Protein AF-A0A6P0Y5W0-F1 (afdb_monomer)

Solvent-accessible surface area (backbone atoms only — not comparable to full-atom values): 9964 Å² total; per-residue (Å²): 137,79,89,60,89,86,58,77,53,70,69,64,74,48,60,70,55,64,70,80,43,69,89,52,68,76,85,76,65,78,83,90,75,88,87,88,80,91,67,102,62,60,69,64,67,63,48,52,68,74,75,56,51,81,61,38,82,81,76,33,78,78,53,38,50,17,25,21,47,87,69,46,45,77,47,81,54,91,73,30,34,40,40,42,33,46,45,31,31,20,15,58,90,73,76,40,82,76,42,67,60,7,11,52,55,40,37,46,70,76,69,47,63,75,89,77,56,96,65,72,84,86,48,56,44,49,58,41,35,21,52,51,47,38,53,48,40,33,74,76,67,72,41,88,47,87,87,57,48,56,57,77,59,53,34,52,70,50,76,46,86,106

Radius of gyration: 18.19 Å; Cα contacts (8 Å, |Δi|>4): 194; chains: 1; bounding box: 43×32×53 Å

pLDDT: mean 91.26, std 4.66, range [66.31, 97.88]

Secondary structure (DSSP, 8-state):
----TTPPPHHHHTTTHHHHHTTS-GGG---S-------SS-HHHHHHTTT-STTHHHH-TTTTTTEEEEEEEEEEETTEEEEEEEESS--GGGS-S--THHHHHHHHHHT--GGG----TTS-HHHHHHHHHHHHHHHHH----TTS-HHHHHSEEEEE--

Foldseek 3Di:
DDPDPPDDDPCVLCPCVVVVCPPPPPVPDDDPDDDDDDDPDDVVVVVVVVVALPCCVPPPPLQLQFKQRVPWDWDDDPQKIKIKIGGRAHHCVVVDRGDLCRLVSQCVVVVQDPVPDPDDPVDRSLVRSLVSQQVVCCVPVVDHCVVPDSRRSGMDMDMDRD

Structure (mmCIF, N/CA/C/O backbone):
data_AF-A0A6P0Y5W0-F1
#
_entry.id   AF-A0A6P0Y5W0-F1
#
loop_
_atom_site.group_PDB
_atom_site.id
_atom_site.type_symbol
_atom_site.label_atom_id
_atom_site.label_alt_id
_atom_site.label_comp_id
_atom_site.label_asym_id
_atom_site.label_entity_id
_atom_site.label_seq_id
_atom_site.pdbx_PDB_ins_code
_atom_site.Cartn_x
_atom_site.Cartn_y
_atom_site.Cartn_z
_atom_site.occupancy
_atom_site.B_iso_or_equiv
_atom_site.auth_seq_id
_atom_site.auth_comp_id
_atom_site.auth_asym_id
_atom_site.auth_atom_id
_atom_site.pdbx_PDB_model_num
ATOM 1 N N . MET A 1 1 ? -8.003 5.696 21.242 1.00 85.69 1 MET A N 1
ATOM 2 C CA . MET A 1 1 ? -8.428 5.652 22.657 1.00 85.69 1 MET A CA 1
ATOM 3 C C . MET A 1 1 ? -9.829 5.081 22.674 1.00 85.69 1 MET A C 1
ATOM 5 O O . MET A 1 1 ? -10.647 5.566 21.901 1.00 85.69 1 MET A O 1
ATOM 9 N N . ASN A 1 2 ? -10.071 4.049 23.479 1.00 92.69 2 ASN A N 1
ATOM 10 C CA . ASN A 1 2 ? -11.415 3.550 23.753 1.00 92.69 2 ASN A CA 1
ATOM 11 C C . ASN A 1 2 ? -11.912 4.226 25.042 1.00 92.69 2 ASN A C 1
ATOM 13 O O . ASN A 1 2 ? -11.135 4.367 25.984 1.00 92.69 2 ASN A O 1
ATOM 17 N N . PHE A 1 3 ? -13.148 4.724 25.043 1.00 95.94 3 PHE A N 1
ATOM 18 C CA . PHE A 1 3 ? -13.734 5.420 26.196 1.00 95.94 3 PHE A CA 1
ATOM 19 C C . PHE A 1 3 ? -14.521 4.487 27.123 1.00 95.94 3 PHE A C 1
ATOM 21 O O . PHE A 1 3 ? -14.930 4.916 28.200 1.00 95.94 3 PHE A O 1
ATOM 28 N N . ASP A 1 4 ? -14.733 3.239 26.712 1.00 97.19 4 ASP A N 1
ATOM 29 C CA . ASP A 1 4 ? -15.302 2.204 27.563 1.00 97.19 4 ASP A CA 1
ATOM 30 C C . ASP A 1 4 ? -14.257 1.731 28.588 1.00 97.19 4 ASP A C 1
ATOM 32 O O . ASP A 1 4 ? -13.138 1.369 28.226 1.00 97.19 4 ASP A O 1
ATOM 36 N N . GLN A 1 5 ? -14.606 1.777 29.875 1.00 96.06 5 GLN A N 1
ATOM 37 C CA . GLN A 1 5 ? -13.711 1.376 30.967 1.00 96.06 5 GLN A CA 1
ATOM 38 C C . GLN A 1 5 ? -13.644 -0.143 31.139 1.00 96.06 5 GLN A C 1
ATOM 40 O O . GLN A 1 5 ? -12.669 -0.632 31.705 1.00 96.06 5 GLN A O 1
ATOM 45 N N . ASP A 1 6 ? -14.640 -0.866 30.623 1.00 96.75 6 ASP A N 1
ATOM 46 C CA . ASP A 1 6 ? -14.733 -2.324 30.688 1.00 96.75 6 ASP A CA 1
ATOM 47 C C . ASP A 1 6 ? -14.245 -2.987 29.386 1.00 96.75 6 ASP A C 1
ATOM 49 O O . ASP A 1 6 ? -14.447 -4.185 29.175 1.00 96.75 6 ASP A O 1
ATOM 53 N N . CYS A 1 7 ? -13.608 -2.219 28.491 1.00 96.25 7 CYS A N 1
ATOM 54 C CA . CYS A 1 7 ? -13.101 -2.752 27.235 1.00 96.25 7 CYS A CA 1
ATOM 55 C C . CYS A 1 7 ? -11.927 -3.717 27.430 1.00 96.25 7 CYS A C 1
ATOM 57 O O . CYS A 1 7 ? -11.181 -3.671 28.411 1.00 96.25 7 CYS A O 1
ATOM 59 N N . GLU A 1 8 ? -11.747 -4.588 26.442 1.00 95.56 8 GLU A N 1
ATOM 60 C CA . GLU A 1 8 ? -10.545 -5.404 26.340 1.00 95.56 8 GLU A CA 1
ATOM 61 C C . GLU A 1 8 ? -9.288 -4.555 26.081 1.00 95.56 8 GLU A C 1
ATOM 63 O O . GLU A 1 8 ? -9.358 -3.385 25.688 1.00 95.56 8 GLU A O 1
ATOM 68 N N . SER A 1 9 ? -8.110 -5.150 26.291 1.00 95.81 9 SER A N 1
ATOM 69 C CA . SER A 1 9 ? -6.854 -4.471 25.971 1.00 95.81 9 SER A CA 1
ATOM 70 C C . SER A 1 9 ? -6.699 -4.282 24.461 1.00 95.81 9 SER A C 1
ATOM 72 O O . SER A 1 9 ? -7.271 -5.018 23.657 1.00 95.81 9 SER A O 1
ATOM 74 N N . LEU A 1 10 ? -5.872 -3.313 24.061 1.00 93.25 10 LEU A N 1
ATOM 75 C CA . LEU A 1 10 ? -5.579 -3.088 22.647 1.00 93.25 10 LEU A CA 1
ATOM 76 C C . LEU A 1 10 ? -4.932 -4.321 22.001 1.00 93.25 10 LEU A C 1
ATOM 78 O O . LEU A 1 10 ? -5.242 -4.630 20.857 1.00 93.25 10 LEU A O 1
ATOM 82 N N . GLU A 1 11 ? -4.054 -5.026 22.719 1.00 93.31 11 GLU A N 1
ATOM 83 C CA . GLU A 1 11 ? -3.436 -6.255 22.215 1.00 93.31 11 GLU A CA 1
ATOM 84 C C . GLU A 1 11 ? -4.467 -7.362 21.979 1.00 93.31 11 GLU A C 1
ATOM 86 O O . GLU A 1 11 ? -4.354 -8.076 20.990 1.00 93.31 11 GLU A O 1
ATOM 91 N N . SER A 1 12 ? -5.472 -7.485 22.855 1.00 94.19 12 SER A N 1
ATOM 92 C CA . SER A 1 12 ? -6.572 -8.441 22.685 1.00 94.19 12 SER A CA 1
ATOM 93 C C . SER A 1 12 ? -7.415 -8.090 21.460 1.00 94.19 12 SER A C 1
ATOM 95 O O . SER A 1 12 ? -7.597 -8.937 20.589 1.00 94.19 12 SER A O 1
ATOM 97 N N . TYR A 1 13 ? -7.820 -6.819 21.343 1.00 94.00 13 TYR A N 1
ATOM 98 C CA . TYR A 1 13 ? -8.635 -6.346 20.224 1.00 94.00 13 TYR A CA 1
ATOM 99 C C . TYR A 1 13 ? -7.933 -6.533 18.877 1.00 94.00 13 TYR A C 1
ATOM 101 O O . TYR A 1 13 ? -8.573 -6.945 17.925 1.00 94.00 13 TYR A O 1
ATOM 109 N N . LEU A 1 14 ? -6.627 -6.247 18.789 1.00 92.19 14 LEU A N 1
ATOM 110 C CA . LEU A 1 14 ? -5.866 -6.356 17.539 1.00 92.19 14 LEU A CA 1
ATOM 111 C C . LEU A 1 14 ? -5.552 -7.801 17.122 1.00 92.19 14 LEU A C 1
ATOM 113 O O . LEU A 1 14 ? -5.042 -8.004 16.018 1.00 92.19 14 LEU A O 1
ATOM 117 N N . GLU A 1 15 ? -5.814 -8.789 17.976 1.00 93.19 15 GLU A N 1
ATOM 118 C CA . GLU A 1 15 ? -5.560 -10.204 17.709 1.00 93.19 15 GLU A CA 1
ATOM 119 C C . GLU A 1 15 ? -4.124 -10.449 17.176 1.00 93.19 15 GLU A C 1
ATOM 121 O O . GLU A 1 15 ? -3.135 -10.077 17.811 1.00 93.19 15 GLU A O 1
ATOM 126 N N . ASN A 1 16 ? -3.977 -11.065 15.997 1.00 91.19 16 ASN A N 1
ATOM 127 C CA . ASN A 1 16 ? -2.684 -11.360 15.374 1.00 91.19 16 ASN A CA 1
ATOM 128 C C . ASN A 1 16 ? -2.141 -10.219 14.494 1.00 91.19 16 ASN A C 1
ATOM 130 O O . ASN A 1 16 ? -1.065 -10.349 13.905 1.00 91.19 16 ASN A O 1
ATOM 134 N N . LEU A 1 17 ? -2.850 -9.091 14.379 1.00 87.50 17 LEU A N 1
ATOM 135 C CA . LEU A 1 17 ? -2.429 -7.993 13.509 1.00 87.50 17 LEU A CA 1
ATOM 136 C C . LEU A 1 17 ? -1.039 -7.438 13.830 1.00 87.50 17 LEU A C 1
ATOM 138 O O . LEU A 1 17 ? -0.311 -7.161 12.875 1.00 87.50 17 LEU A O 1
ATOM 142 N N . PRO A 1 18 ? -0.613 -7.277 15.100 1.00 89.56 18 PRO A N 1
ATOM 143 C CA . PRO A 1 18 ? 0.718 -6.756 15.389 1.00 89.56 18 PRO A CA 1
ATOM 144 C C . PRO A 1 18 ? 1.830 -7.605 14.762 1.00 89.56 18 PRO A C 1
ATOM 146 O O . PRO A 1 18 ? 2.833 -7.050 14.319 1.00 89.56 18 PRO A O 1
ATOM 149 N N . GLU A 1 19 ? 1.638 -8.925 14.654 1.00 90.69 19 GLU A N 1
ATOM 150 C CA . GLU A 1 19 ? 2.600 -9.852 14.045 1.00 90.69 19 GLU A CA 1
ATOM 151 C C . GLU A 1 19 ? 2.827 -9.547 12.562 1.00 90.69 19 GLU A C 1
ATOM 153 O O . GLU A 1 19 ? 3.962 -9.569 12.092 1.00 90.69 19 GLU A O 1
ATOM 158 N N . HIS A 1 20 ? 1.773 -9.163 11.836 1.00 86.94 20 HIS A N 1
ATOM 159 C CA . HIS A 1 20 ? 1.868 -8.806 10.418 1.00 86.94 20 HIS A CA 1
ATOM 160 C C . HIS A 1 20 ? 2.699 -7.541 10.175 1.00 86.94 20 HIS A C 1
ATOM 162 O O . HIS A 1 20 ? 3.152 -7.319 9.052 1.00 86.94 20 HIS A O 1
ATOM 168 N N . PHE A 1 21 ? 2.884 -6.706 11.204 1.00 84.94 21 PHE A N 1
ATOM 169 C CA . PHE A 1 21 ? 3.568 -5.423 11.082 1.00 84.94 21 PHE A CA 1
ATOM 170 C C . PHE A 1 21 ? 4.938 -5.368 11.753 1.00 84.94 21 PHE A C 1
ATOM 172 O O . PHE A 1 21 ? 5.592 -4.334 11.667 1.00 84.94 21 PHE A O 1
ATOM 179 N N . GLN A 1 22 ? 5.414 -6.462 12.359 1.00 88.00 22 GLN A N 1
ATOM 180 C CA . GLN A 1 22 ? 6.700 -6.487 13.074 1.00 88.00 22 GLN A CA 1
ATOM 181 C C . GLN A 1 22 ? 7.894 -6.077 12.203 1.00 88.00 22 GLN A C 1
ATOM 183 O O . GLN A 1 22 ? 8.870 -5.530 12.705 1.00 88.00 22 GLN A O 1
ATOM 188 N N . GLN A 1 23 ? 7.806 -6.325 10.898 1.00 83.50 23 GLN A N 1
ATOM 189 C CA . GLN A 1 23 ? 8.832 -5.964 9.921 1.00 83.50 23 GLN A CA 1
ATOM 190 C C . GLN A 1 23 ? 8.851 -4.472 9.553 1.00 83.50 23 GLN A C 1
ATOM 192 O O . GLN A 1 23 ? 9.838 -3.991 9.003 1.00 83.50 23 GLN A O 1
ATOM 197 N N . PHE A 1 24 ? 7.785 -3.723 9.853 1.00 85.06 24 PHE A N 1
ATOM 198 C CA . PHE A 1 24 ? 7.725 -2.287 9.604 1.00 85.06 24 PHE A CA 1
ATOM 199 C C . PHE A 1 24 ? 8.085 -1.535 10.886 1.00 85.06 24 PHE A C 1
ATOM 201 O O . PHE A 1 24 ? 7.419 -1.680 11.910 1.00 85.06 24 PHE A O 1
ATOM 208 N N . ALA A 1 25 ? 9.100 -0.672 10.822 1.00 85.56 25 ALA A N 1
ATOM 209 C CA . ALA A 1 25 ? 9.526 0.172 11.938 1.00 85.56 25 ALA A CA 1
ATOM 210 C C . ALA A 1 25 ? 8.534 1.329 12.193 1.00 85.56 25 ALA A C 1
ATOM 212 O O . ALA A 1 25 ? 8.856 2.508 12.053 1.00 85.56 25 ALA A O 1
ATOM 213 N N . LEU A 1 26 ? 7.285 1.006 12.550 1.00 86.50 26 LEU A N 1
ATOM 214 C CA . LEU A 1 26 ? 6.201 1.977 12.743 1.00 86.50 26 LEU A CA 1
ATOM 215 C C . LEU A 1 26 ? 6.501 2.997 13.854 1.00 86.50 26 LEU A C 1
ATOM 217 O O . LEU A 1 26 ? 5.908 4.075 13.863 1.00 86.50 26 LEU A O 1
ATOM 221 N N . GLN A 1 27 ? 7.409 2.671 14.773 1.00 89.44 27 GLN A N 1
ATOM 222 C CA . GLN A 1 27 ? 7.909 3.556 15.825 1.00 89.44 27 GLN A CA 1
ATOM 223 C C . GLN A 1 27 ? 8.912 4.610 15.326 1.00 89.44 27 GLN A C 1
ATOM 225 O O . GLN A 1 27 ? 9.096 5.626 15.988 1.00 89.44 27 GLN A O 1
ATOM 230 N N . GLU A 1 28 ? 9.521 4.405 14.157 1.00 89.06 28 GLU A N 1
ATOM 231 C CA . GLU A 1 28 ? 10.543 5.282 13.558 1.00 89.06 28 GLU A CA 1
ATOM 232 C C . GLU A 1 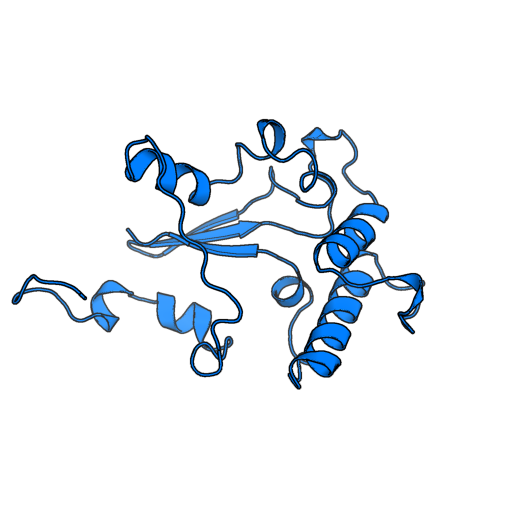28 ? 9.968 6.184 12.452 1.00 89.06 28 GLU A C 1
ATOM 234 O O . GLU A 1 28 ? 10.691 6.754 11.638 1.00 89.06 28 GLU A O 1
ATOM 239 N N . ARG A 1 29 ? 8.641 6.354 12.420 1.00 90.00 29 ARG A N 1
ATOM 240 C CA . ARG A 1 29 ? 7.962 7.228 11.455 1.00 90.00 29 ARG A CA 1
ATOM 241 C C . ARG A 1 29 ? 7.838 8.663 11.960 1.00 90.00 29 ARG A C 1
ATOM 243 O O . ARG A 1 29 ? 7.639 8.913 13.148 1.00 90.00 29 ARG A O 1
ATOM 250 N N . PHE A 1 30 ? 7.804 9.606 11.026 1.00 90.56 30 PHE A N 1
ATOM 251 C CA . PHE A 1 30 ? 7.444 10.998 11.285 1.00 90.56 30 PHE A CA 1
ATOM 252 C C . PHE A 1 30 ? 6.292 11.438 10.373 1.00 90.56 30 PHE A C 1
ATOM 254 O O . PHE A 1 30 ? 6.041 10.850 9.323 1.00 90.56 30 PHE A O 1
ATOM 261 N N . THR A 1 31 ? 5.562 12.481 10.775 1.00 94.12 31 THR A N 1
ATOM 262 C CA . THR A 1 31 ? 4.501 13.067 9.941 1.00 94.12 31 THR A CA 1
ATOM 263 C C . THR A 1 31 ? 5.102 14.144 9.046 1.00 94.12 31 THR A C 1
ATOM 265 O O . THR A 1 31 ? 5.405 15.234 9.522 1.00 94.12 31 THR A O 1
ATOM 268 N N . ALA A 1 32 ? 5.270 13.849 7.756 1.00 92.12 32 ALA A N 1
ATOM 269 C CA . ALA A 1 32 ? 5.776 14.823 6.786 1.00 92.12 32 ALA A CA 1
ATOM 270 C C . ALA A 1 32 ? 4.744 15.918 6.453 1.00 92.12 32 ALA A C 1
ATOM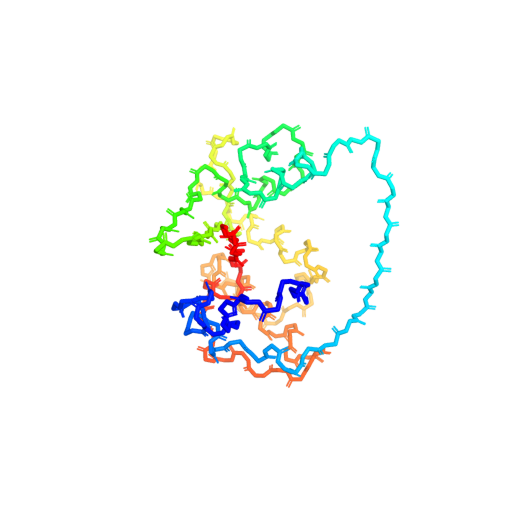 272 O O . ALA A 1 32 ? 5.104 17.075 6.246 1.00 92.12 32 ALA A O 1
ATOM 273 N N . ALA A 1 33 ? 3.456 15.563 6.419 1.00 95.56 33 ALA A N 1
ATOM 274 C CA . ALA A 1 33 ? 2.352 16.486 6.178 1.00 95.56 33 ALA A CA 1
ATOM 275 C C . ALA A 1 33 ? 1.069 15.995 6.861 1.00 95.56 33 ALA A C 1
ATOM 277 O O . ALA A 1 33 ? 0.832 14.794 6.968 1.00 95.56 33 ALA A O 1
ATOM 278 N N . HIS A 1 34 ? 0.218 16.933 7.279 1.00 97.19 34 HIS A N 1
ATOM 279 C CA . HIS A 1 34 ? -1.118 16.646 7.792 1.00 97.19 34 HIS A CA 1
ATOM 280 C C . HIS A 1 34 ? -2.130 17.546 7.081 1.00 97.19 34 HIS A C 1
ATOM 282 O O . HIS A 1 34 ? -2.040 18.772 7.151 1.00 97.19 34 HIS A O 1
ATOM 288 N N . VAL A 1 35 ? -3.078 16.932 6.373 1.00 96.50 35 VAL A N 1
ATOM 289 C CA . VAL A 1 35 ? -4.100 17.628 5.583 1.00 96.50 35 VAL A CA 1
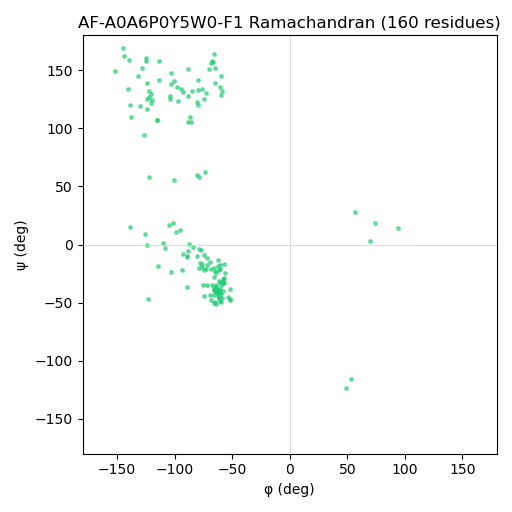ATOM 290 C C . VAL A 1 35 ? -5.471 17.204 6.085 1.00 96.50 35 VAL A C 1
ATOM 292 O O . VAL A 1 35 ? -5.741 16.016 6.233 1.00 96.50 35 VAL A O 1
ATOM 295 N N . ALA A 1 36 ? -6.350 18.177 6.318 1.00 96.56 36 ALA A N 1
ATOM 296 C CA . ALA A 1 36 ? -7.720 17.939 6.750 1.00 96.56 36 ALA A CA 1
ATOM 297 C C . ALA A 1 36 ? -8.706 18.596 5.781 1.00 96.56 36 ALA A C 1
ATOM 299 O O . ALA A 1 36 ? -8.504 19.726 5.335 1.00 96.56 36 ALA A O 1
ATOM 300 N N . LYS A 1 37 ? -9.796 17.889 5.475 1.00 95.00 37 LYS A N 1
ATOM 301 C CA . LYS A 1 37 ? -10.885 18.384 4.630 1.00 95.00 37 LYS A CA 1
ATOM 302 C C . LYS A 1 37 ? -12.227 17.937 5.194 1.00 95.00 37 LYS A C 1
ATOM 304 O O . LYS A 1 37 ? -12.408 16.768 5.516 1.00 95.00 37 LYS A O 1
ATOM 309 N N . VAL A 1 38 ? -13.181 18.864 5.269 1.00 96.81 38 VAL A N 1
ATOM 310 C CA . VAL A 1 38 ? -14.568 18.548 5.632 1.00 96.81 38 VAL A CA 1
ATOM 311 C C . VAL A 1 38 ? -15.287 17.998 4.404 1.00 96.81 38 VAL A C 1
ATOM 313 O O . VAL A 1 38 ? -15.358 18.664 3.370 1.00 96.81 38 VAL A O 1
ATOM 316 N N . MET A 1 39 ? -15.823 16.785 4.523 1.00 96.25 39 MET A N 1
ATOM 317 C CA . MET A 1 39 ? -16.583 16.121 3.466 1.00 96.25 39 MET A CA 1
ATOM 318 C C . MET A 1 39 ? -18.081 16.177 3.794 1.00 96.25 39 MET A C 1
ATOM 320 O O . MET A 1 39 ? -18.462 15.765 4.890 1.00 96.25 39 MET A O 1
ATOM 324 N N . PRO A 1 40 ? -18.950 16.653 2.882 1.00 97.12 40 PRO A N 1
ATOM 325 C CA . PRO A 1 40 ? -20.396 16.706 3.103 1.00 97.12 40 PRO A CA 1
ATOM 326 C C . PRO A 1 40 ? -21.042 15.324 2.890 1.00 97.12 40 PRO A C 1
ATOM 328 O O . PRO A 1 40 ? -21.906 15.152 2.035 1.00 97.12 40 PRO A O 1
ATOM 331 N N . ALA A 1 41 ? -20.588 14.319 3.639 1.00 96.9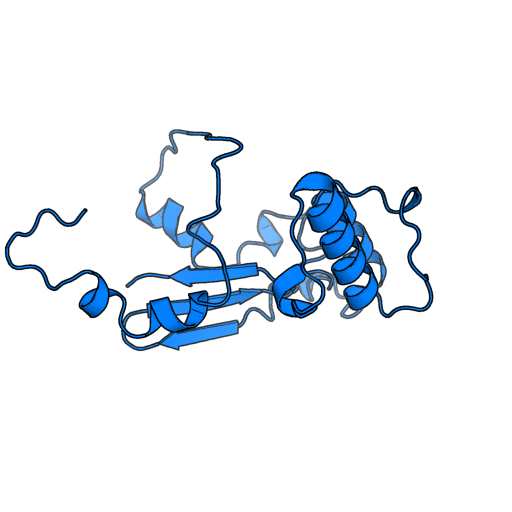4 41 ALA A N 1
ATOM 332 C CA . ALA A 1 41 ? -21.036 12.933 3.545 1.00 96.94 41 ALA A CA 1
ATOM 333 C C . ALA A 1 41 ? -21.066 12.271 4.930 1.00 96.94 41 ALA A C 1
ATOM 335 O O . ALA A 1 41 ? -20.436 12.743 5.878 1.00 96.94 41 ALA A O 1
ATOM 336 N N . ASN A 1 42 ? -21.787 11.152 5.056 1.00 97.88 42 ASN A N 1
ATOM 337 C CA . ASN A 1 42 ? -21.675 10.318 6.249 1.00 97.88 42 ASN A CA 1
ATOM 338 C C . ASN A 1 42 ? -20.262 9.722 6.328 1.00 97.88 42 ASN A C 1
ATOM 340 O O . ASN A 1 42 ? -19.737 9.256 5.318 1.00 97.88 42 ASN A O 1
ATOM 344 N N . TRP A 1 43 ? -19.676 9.678 7.525 1.00 96.50 43 TRP A N 1
ATOM 345 C CA . TRP A 1 43 ? -18.326 9.142 7.720 1.00 96.50 43 TRP A CA 1
ATOM 346 C C . TRP A 1 43 ? -18.184 7.686 7.252 1.00 96.50 43 TRP A C 1
ATOM 348 O O . TRP A 1 43 ? -17.113 7.318 6.788 1.00 96.50 43 TRP A O 1
ATOM 358 N N . LYS A 1 44 ? -19.260 6.883 7.302 1.00 95.94 44 LYS A N 1
ATOM 359 C CA . LYS A 1 44 ? -19.245 5.496 6.810 1.00 95.94 44 LYS A CA 1
ATOM 360 C C . LYS A 1 44 ? -19.040 5.420 5.302 1.00 95.94 44 LYS A C 1
ATOM 362 O O . LYS A 1 44 ? -18.198 4.663 4.856 1.00 95.94 44 LYS A O 1
ATOM 367 N N . VAL A 1 45 ? -19.720 6.277 4.539 1.00 95.00 45 VAL A N 1
ATOM 368 C CA . VAL A 1 45 ? -19.534 6.367 3.078 1.00 95.00 45 VAL A CA 1
ATOM 369 C C . VAL A 1 45 ? -18.113 6.820 2.748 1.00 95.00 45 VAL A C 1
ATOM 371 O O . VAL A 1 45 ? -17.499 6.323 1.812 1.00 95.00 45 VAL A O 1
ATOM 374 N N . ALA A 1 46 ? -17.575 7.760 3.532 1.00 94.31 46 ALA A N 1
ATOM 375 C CA . ALA A 1 46 ? -16.194 8.194 3.360 1.00 94.31 46 ALA A CA 1
ATOM 376 C C . ALA A 1 46 ? -15.195 7.068 3.671 1.00 94.31 46 ALA A C 1
ATOM 378 O O . ALA A 1 46 ? -14.207 6.949 2.960 1.00 94.31 46 ALA A O 1
ATOM 379 N N . LEU A 1 47 ? -15.453 6.254 4.700 1.00 92.50 47 LEU A N 1
ATOM 380 C CA . LEU A 1 47 ? -14.618 5.110 5.061 1.00 92.50 47 LEU A CA 1
ATOM 381 C C . LEU A 1 47 ? -14.699 3.987 4.019 1.00 92.50 47 LEU A C 1
ATOM 383 O O . LEU A 1 47 ? -13.657 3.462 3.649 1.00 92.50 47 LEU A O 1
ATOM 387 N N . GLU A 1 48 ? -15.895 3.651 3.524 1.00 91.31 48 GLU A N 1
ATOM 388 C CA . GLU A 1 48 ? -16.126 2.589 2.528 1.00 91.31 48 GLU A CA 1
ATOM 389 C C . GLU A 1 48 ? -15.227 2.739 1.293 1.00 91.31 48 GLU A C 1
ATOM 391 O O . GLU A 1 48 ? -14.666 1.748 0.839 1.00 91.31 48 GLU A O 1
ATOM 396 N N . ALA A 1 49 ? -14.984 3.972 0.832 1.00 91.38 49 ALA A N 1
ATOM 397 C CA . ALA A 1 49 ? -14.078 4.267 -0.284 1.00 91.38 49 ALA A CA 1
ATOM 398 C C . ALA A 1 49 ? -12.602 3.874 -0.043 1.00 91.38 49 ALA A C 1
ATOM 400 O O . ALA A 1 49 ? -11.809 3.882 -0.978 1.00 91.38 49 ALA A O 1
ATOM 401 N N . PHE A 1 50 ? -12.206 3.559 1.193 1.00 90.00 50 PHE A N 1
ATOM 402 C CA . PHE A 1 50 ? -10.868 3.062 1.539 1.00 90.00 50 PHE A CA 1
ATOM 403 C C . PHE A 1 50 ? -10.866 1.576 1.914 1.00 90.00 50 PHE A C 1
ATOM 405 O O . PHE A 1 50 ? -9.808 1.011 2.176 1.00 90.00 50 PHE A O 1
ATOM 412 N N . LEU A 1 51 ? -12.036 0.934 1.954 1.00 90.50 51 LEU A N 1
ATOM 413 C CA . LEU A 1 51 ? -12.157 -0.495 2.243 1.00 90.50 51 LEU A CA 1
ATOM 414 C C . LEU A 1 51 ? -12.068 -1.349 0.974 1.00 90.50 51 LEU A C 1
ATOM 416 O O . LEU A 1 51 ? -11.927 -2.565 1.062 1.00 90.50 51 LEU A O 1
ATOM 420 N N . GLU A 1 52 ? -12.120 -0.728 -0.203 1.00 90.00 52 GLU A N 1
ATOM 421 C CA . GLU A 1 52 ? -12.123 -1.406 -1.494 1.00 90.00 52 GLU A CA 1
ATOM 422 C C . GLU A 1 52 ? -11.367 -0.627 -2.575 1.00 90.00 52 GLU A C 1
ATOM 424 O O . GLU A 1 52 ? -10.995 0.534 -2.409 1.00 90.00 52 GLU A O 1
ATOM 429 N N . VAL A 1 53 ? -11.154 -1.305 -3.702 1.00 91.56 53 VAL A N 1
ATOM 430 C CA . VAL A 1 53 ? -10.517 -0.763 -4.909 1.00 91.56 53 VAL A CA 1
ATOM 431 C C . VAL A 1 53 ? -11.362 -0.927 -6.175 1.00 91.56 53 VAL A C 1
ATOM 433 O O . VAL A 1 53 ? -10.907 -0.645 -7.276 1.00 91.56 53 VAL A O 1
ATOM 436 N N . TYR A 1 54 ? -12.610 -1.356 -6.048 1.00 91.38 54 TYR A N 1
ATOM 437 C CA . TYR A 1 54 ? -13.567 -1.469 -7.143 1.00 91.38 54 TYR A CA 1
ATOM 438 C C . TYR A 1 54 ? -13.832 -0.126 -7.845 1.00 91.38 54 TYR A C 1
ATOM 440 O O . TYR A 1 54 ? -14.005 -0.076 -9.064 1.00 91.38 54 TYR A O 1
ATOM 448 N N . HIS A 1 55 ? -13.832 0.984 -7.103 1.00 93.75 55 HIS A N 1
ATOM 449 C CA . HIS A 1 55 ? -14.100 2.312 -7.665 1.00 93.75 55 HIS A CA 1
ATOM 450 C C . HIS A 1 55 ? -12.960 2.874 -8.541 1.00 93.75 55 HIS A C 1
ATOM 452 O O . HIS A 1 55 ? -13.180 3.851 -9.266 1.00 93.75 55 HIS A O 1
ATOM 458 N N . LEU A 1 56 ? -11.766 2.263 -8.527 1.00 93.31 56 LEU A N 1
ATOM 459 C CA . LEU A 1 56 ? -10.573 2.764 -9.223 1.00 93.31 56 LEU A CA 1
ATOM 460 C C . LEU A 1 56 ? -10.802 3.069 -10.698 1.00 93.31 56 LEU A C 1
ATOM 462 O O . LEU A 1 56 ? -10.462 4.162 -11.157 1.00 93.31 56 LEU A O 1
ATOM 466 N N . ASN A 1 57 ? -11.432 2.143 -11.418 1.00 92.56 57 ASN A N 1
ATOM 467 C CA . ASN A 1 57 ? -11.732 2.305 -12.837 1.00 92.56 57 ASN A CA 1
ATOM 468 C C . ASN A 1 57 ? -12.590 3.548 -13.135 1.00 92.56 57 ASN A C 1
ATOM 470 O O . ASN A 1 57 ? -12.460 4.154 -14.196 1.00 92.56 57 ASN A O 1
ATOM 474 N N . ALA A 1 58 ? -13.459 3.950 -12.206 1.00 93.31 58 ALA A N 1
ATOM 475 C CA . ALA A 1 58 ? -14.354 5.084 -12.402 1.00 93.31 58 ALA A CA 1
ATOM 476 C C . ALA A 1 58 ? -13.742 6.422 -11.959 1.00 93.31 58 ALA A C 1
ATOM 478 O O . ALA A 1 58 ? -14.001 7.447 -12.590 1.00 93.31 58 ALA A O 1
ATOM 479 N N . THR A 1 59 ? -12.962 6.443 -10.876 1.00 94.44 59 THR A N 1
ATOM 480 C CA . THR A 1 59 ? -12.570 7.702 -10.217 1.00 94.44 59 THR A CA 1
ATOM 481 C C . THR A 1 59 ? -11.082 8.015 -10.288 1.00 94.44 59 THR A C 1
ATOM 483 O O . THR A 1 59 ? -10.710 9.170 -10.090 1.00 94.44 59 THR A O 1
ATOM 486 N N . HIS A 1 60 ? -10.227 7.027 -10.569 1.00 93.12 60 HIS A N 1
ATOM 487 C CA . HIS A 1 60 ? -8.770 7.175 -10.514 1.00 93.12 60 HIS A CA 1
ATOM 488 C C . HIS A 1 60 ? -8.086 6.838 -11.853 1.00 93.12 60 HIS A C 1
ATOM 490 O O . HIS A 1 60 ? -7.174 6.007 -11.896 1.00 93.12 60 HIS A O 1
ATOM 496 N N . PRO A 1 61 ? -8.436 7.517 -12.968 1.00 90.56 61 PRO A N 1
ATOM 497 C CA . PRO A 1 61 ? -7.890 7.212 -14.298 1.00 90.56 61 PRO A CA 1
ATOM 498 C C . PRO A 1 61 ? -6.361 7.369 -14.395 1.00 90.56 61 PRO A C 1
ATOM 500 O O . PRO A 1 61 ? -5.733 6.878 -15.335 1.00 90.56 61 PRO A O 1
ATOM 503 N N . GLN A 1 62 ? -5.751 8.081 -13.444 1.00 90.25 62 GLN A N 1
ATOM 504 C CA . GLN A 1 62 ? -4.304 8.249 -13.362 1.00 90.25 62 GLN A CA 1
ATOM 505 C C . GLN A 1 62 ? -3.606 6.979 -12.864 1.00 90.25 62 GLN A C 1
ATOM 507 O O . GLN A 1 62 ? -2.608 6.585 -13.465 1.00 90.25 62 GLN A O 1
ATOM 512 N N . ILE A 1 63 ? -4.135 6.329 -11.823 1.00 91.75 63 ILE A N 1
ATOM 513 C CA . ILE A 1 63 ? -3.424 5.247 -11.128 1.00 91.75 63 ILE A CA 1
ATOM 514 C C . ILE A 1 63 ? -3.774 3.855 -11.675 1.00 91.75 63 ILE A C 1
ATOM 516 O O . ILE A 1 63 ? -2.935 2.964 -11.631 1.00 91.75 63 ILE A O 1
ATOM 520 N N . ILE A 1 64 ? -4.924 3.676 -12.347 1.00 93.31 64 ILE A N 1
ATOM 521 C CA . ILE A 1 64 ? -5.272 2.398 -13.016 1.00 93.31 64 ILE A CA 1
ATOM 522 C C . ILE A 1 64 ? -4.240 1.940 -14.060 1.00 93.31 64 ILE A C 1
ATOM 524 O O . ILE A 1 64 ? -4.218 0.780 -14.461 1.00 93.31 64 ILE A O 1
ATOM 528 N N . LYS A 1 65 ? -3.361 2.841 -14.513 1.00 93.12 65 LYS A N 1
ATOM 529 C CA . LYS A 1 65 ? -2.258 2.528 -15.431 1.00 93.12 65 LYS A CA 1
ATOM 530 C C . LYS A 1 65 ? -1.175 1.662 -14.787 1.00 93.12 65 LYS A C 1
ATOM 532 O O . LYS A 1 65 ? -0.423 1.016 -15.511 1.00 93.12 65 LYS A O 1
ATOM 537 N N . PHE A 1 66 ? -1.094 1.657 -13.459 1.00 94.12 66 PHE A N 1
ATOM 538 C CA . PHE A 1 66 ? -0.077 0.943 -12.694 1.00 94.12 66 PHE A CA 1
ATOM 539 C C . PHE A 1 66 ? -0.620 0.239 -11.444 1.00 94.12 66 PHE A C 1
ATOM 541 O O . PHE A 1 66 ? 0.170 -0.191 -10.604 1.00 94.12 66 PHE A O 1
ATOM 548 N N . THR A 1 67 ? -1.938 0.069 -11.341 1.00 94.50 67 THR A N 1
ATOM 549 C CA . THR A 1 67 ? -2.598 -0.652 -10.249 1.00 94.50 67 THR A CA 1
ATOM 550 C C . THR A 1 67 ? -3.403 -1.832 -10.793 1.00 94.50 67 THR A C 1
ATOM 552 O O . THR A 1 67 ? -4.324 -1.646 -11.587 1.00 94.50 67 THR A O 1
ATOM 555 N N . GLY A 1 68 ? -3.095 -3.043 -10.325 1.00 92.31 68 GLY A N 1
ATOM 556 C CA . GLY A 1 68 ? -3.837 -4.277 -10.606 1.00 92.31 68 GLY A CA 1
ATOM 557 C C . GLY A 1 68 ? -5.080 -4.415 -9.725 1.00 92.31 68 GLY A C 1
ATOM 558 O O . GLY A 1 68 ? -5.186 -5.361 -8.950 1.00 92.31 68 GLY A O 1
ATOM 559 N N . ASP A 1 69 ? -5.995 -3.455 -9.829 1.00 90.19 69 ASP A N 1
ATOM 560 C CA . ASP A 1 69 ? -7.202 -3.298 -9.004 1.00 90.19 69 ASP A CA 1
ATOM 561 C C . ASP A 1 69 ? -8.109 -4.541 -8.956 1.00 90.19 69 ASP A C 1
ATOM 563 O O . ASP A 1 69 ? -8.501 -4.971 -7.874 1.00 90.19 69 ASP A O 1
ATOM 567 N N . ILE A 1 70 ? -8.386 -5.180 -10.097 1.00 90.06 70 ILE A N 1
ATOM 568 C CA . ILE A 1 70 ? -9.239 -6.388 -10.154 1.00 90.06 70 ILE A CA 1
ATOM 569 C C . ILE A 1 70 ? -8.614 -7.576 -9.403 1.00 90.06 70 ILE A C 1
ATOM 571 O O . ILE A 1 70 ? -9.316 -8.486 -8.967 1.00 90.06 70 ILE A O 1
ATOM 575 N N . ASN A 1 71 ? -7.289 -7.590 -9.260 1.00 87.88 71 ASN A N 1
ATOM 576 C CA . ASN A 1 71 ? -6.544 -8.679 -8.636 1.00 87.88 71 ASN A CA 1
ATOM 577 C C . ASN A 1 71 ? -6.261 -8.436 -7.151 1.00 87.88 71 ASN A C 1
ATOM 579 O O . ASN A 1 71 ? -5.446 -9.156 -6.575 1.00 87.88 71 ASN A O 1
ATOM 583 N N . ALA A 1 72 ? -6.904 -7.437 -6.541 1.00 90.50 72 ALA A N 1
ATOM 584 C CA . ALA A 1 72 ? -6.758 -7.186 -5.121 1.00 90.50 72 ALA A CA 1
ATOM 585 C C . ALA A 1 72 ? -7.171 -8.413 -4.300 1.00 90.50 72 ALA A C 1
ATOM 587 O O . ALA A 1 72 ? -8.224 -9.016 -4.515 1.00 90.50 72 ALA A O 1
ATOM 588 N N . GLN A 1 73 ? -6.315 -8.773 -3.353 1.00 91.81 73 GLN A N 1
ATOM 589 C CA . GLN A 1 73 ? -6.542 -9.869 -2.428 1.00 91.81 73 GLN A CA 1
ATOM 590 C C . GLN A 1 73 ? -7.066 -9.300 -1.116 1.00 91.81 73 GLN A C 1
ATOM 592 O O . GLN A 1 73 ? -6.538 -8.309 -0.615 1.00 91.81 73 GLN A O 1
ATOM 597 N N . THR A 1 74 ? -8.090 -9.931 -0.548 1.00 91.50 74 THR A N 1
ATOM 598 C CA . THR A 1 74 ? -8.565 -9.631 0.804 1.00 91.50 74 THR A CA 1
ATOM 599 C C . THR A 1 74 ? -8.539 -10.903 1.630 1.00 91.50 74 THR A C 1
ATOM 601 O O . THR A 1 74 ? -9.242 -11.864 1.323 1.00 91.50 74 THR A O 1
ATOM 604 N N . ASP A 1 75 ? -7.716 -10.890 2.669 1.00 91.75 75 ASP A N 1
ATOM 605 C CA . ASP A 1 75 ? -7.579 -11.973 3.632 1.00 91.75 75 ASP A CA 1
ATOM 606 C C . ASP A 1 75 ? -8.361 -11.631 4.903 1.00 91.75 75 ASP A C 1
ATOM 608 O O . ASP A 1 75 ? -8.329 -10.485 5.359 1.00 91.75 75 ASP A O 1
ATOM 612 N N . ILE A 1 76 ? -9.025 -12.630 5.485 1.00 90.88 76 ILE A N 1
ATOM 613 C CA . ILE A 1 76 ? -9.793 -12.502 6.730 1.00 90.88 76 ILE A CA 1
ATOM 614 C C . ILE A 1 76 ? -8.985 -13.126 7.872 1.00 90.88 76 ILE A C 1
ATOM 616 O O . ILE A 1 76 ? -8.610 -14.299 7.802 1.00 90.88 76 ILE A O 1
ATOM 620 N N . TYR A 1 77 ? -8.747 -12.351 8.926 1.00 88.81 77 TYR A N 1
ATOM 621 C CA . TYR A 1 77 ? -8.019 -12.724 10.136 1.00 88.81 77 TYR A CA 1
ATOM 622 C C . TYR A 1 77 ? -8.885 -12.421 11.358 1.00 88.81 77 TYR A C 1
ATOM 624 O O . TYR A 1 77 ? -8.915 -11.286 11.826 1.00 88.81 77 TYR A O 1
ATOM 632 N N . GLY A 1 78 ? -9.625 -13.428 11.829 1.00 87.88 78 GLY A N 1
ATOM 633 C CA . GLY A 1 78 ? -10.566 -13.266 12.940 1.00 87.88 78 GLY A CA 1
ATOM 634 C C . GLY A 1 78 ? -11.540 -12.115 12.690 1.00 87.88 78 GLY A C 1
ATOM 635 O O . GLY A 1 78 ? -12.318 -12.177 11.735 1.00 87.88 78 GLY A O 1
ATOM 636 N N . SER A 1 79 ? -11.484 -11.076 13.522 1.00 90.94 79 SER A N 1
ATOM 637 C CA . SER A 1 79 ? -12.351 -9.890 13.412 1.00 90.94 79 SER A CA 1
ATOM 638 C C . SER A 1 79 ? -11.849 -8.836 12.414 1.00 90.94 79 SER A C 1
ATOM 640 O O . SER A 1 79 ? -12.484 -7.800 12.222 1.00 90.94 79 SER A O 1
ATOM 642 N N . HIS A 1 80 ? 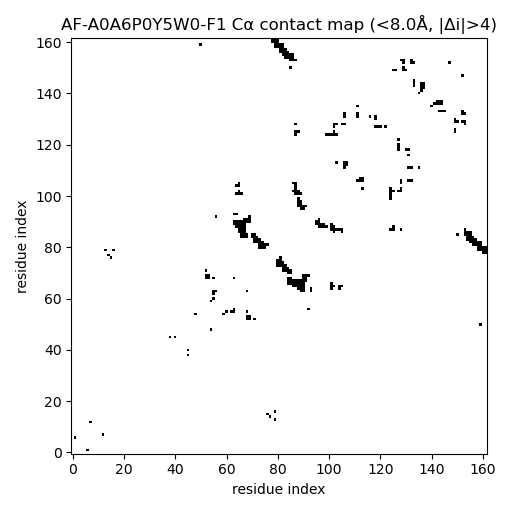-10.699 -9.054 11.781 1.00 92.44 80 HIS A N 1
ATOM 643 C CA . HIS A 1 80 ? -10.008 -8.063 10.963 1.00 92.44 80 HIS A CA 1
ATOM 644 C C . HIS A 1 80 ? -9.724 -8.568 9.555 1.00 92.44 80 HIS A C 1
ATOM 646 O O . HIS A 1 80 ? -9.705 -9.766 9.289 1.00 92.44 80 HIS A O 1
ATOM 652 N N . ASN A 1 81 ? -9.477 -7.642 8.630 1.00 91.31 81 ASN A N 1
ATOM 653 C CA . ASN A 1 81 ? -9.125 -7.995 7.257 1.00 91.31 81 ASN A CA 1
ATOM 654 C C . ASN A 1 81 ? -7.854 -7.279 6.813 1.00 91.31 81 ASN A C 1
ATOM 656 O O . ASN A 1 81 ? -7.561 -6.168 7.257 1.00 91.31 81 ASN A O 1
ATOM 660 N N . ARG A 1 82 ? -7.125 -7.898 5.886 1.00 90.69 82 ARG A N 1
ATOM 661 C CA . ARG A 1 82 ? -5.992 -7.287 5.188 1.00 90.69 82 ARG A CA 1
ATOM 662 C C . ARG A 1 82 ? -6.269 -7.270 3.696 1.00 90.69 82 ARG A C 1
ATOM 664 O O . ARG A 1 82 ? -6.566 -8.314 3.126 1.00 90.69 82 ARG A O 1
ATOM 671 N N . ALA A 1 83 ? -6.103 -6.112 3.070 1.00 91.56 83 ALA A N 1
ATOM 672 C CA . ALA A 1 83 ? -6.116 -5.979 1.623 1.00 91.56 83 ALA A CA 1
ATOM 673 C C . ALA A 1 83 ? -4.687 -5.826 1.084 1.00 91.56 83 ALA A C 1
ATOM 675 O O . ALA A 1 83 ? -3.887 -5.090 1.664 1.00 91.56 83 ALA A O 1
ATOM 676 N N . ILE A 1 84 ? -4.385 -6.506 -0.025 1.00 92.81 84 ILE A N 1
ATOM 677 C CA . ILE A 1 84 ? -3.149 -6.350 -0.801 1.00 92.81 84 ILE A CA 1
ATOM 678 C C . ILE A 1 84 ? -3.529 -6.006 -2.237 1.00 92.81 84 ILE A C 1
ATOM 680 O O . ILE A 1 84 ? -4.280 -6.742 -2.880 1.00 92.81 84 ILE A O 1
ATOM 684 N N . ILE A 1 85 ? -2.990 -4.903 -2.752 1.00 93.81 85 ILE A N 1
ATOM 685 C CA . ILE A 1 85 ? -3.227 -4.437 -4.119 1.00 93.81 85 ILE A CA 1
ATOM 686 C C . ILE A 1 85 ? -1.898 -4.324 -4.853 1.00 93.81 85 ILE A C 1
ATOM 688 O O . ILE A 1 85 ? -0.971 -3.648 -4.405 1.00 93.81 85 ILE A O 1
ATOM 692 N N . LEU A 1 86 ? -1.834 -4.970 -6.016 1.00 93.31 86 LEU A N 1
ATOM 693 C CA . LEU A 1 86 ? -0.632 -5.024 -6.837 1.00 93.31 86 LEU A CA 1
ATOM 694 C C . LEU A 1 86 ? -0.365 -3.685 -7.522 1.00 93.31 86 LEU A C 1
ATOM 696 O O . LEU A 1 86 ? -1.237 -3.141 -8.201 1.00 93.31 86 LEU A O 1
ATOM 700 N N . PHE A 1 87 ? 0.861 -3.190 -7.406 1.00 94.56 87 PHE A N 1
ATOM 701 C CA . PHE A 1 87 ? 1.336 -1.973 -8.058 1.00 94.56 87 PHE A CA 1
ATOM 702 C C . PHE A 1 87 ? 2.421 -2.294 -9.103 1.00 94.56 87 PHE A C 1
ATOM 704 O O . PHE A 1 87 ? 3.036 -3.360 -9.108 1.00 94.56 87 PHE A O 1
ATOM 711 N N . GLY A 1 88 ? 2.631 -1.405 -10.072 1.00 93.44 88 GLY A N 1
ATOM 712 C CA . GLY A 1 88 ? 3.581 -1.625 -11.171 1.00 93.44 88 GLY A CA 1
ATOM 713 C C . GLY A 1 88 ? 3.089 -2.635 -12.216 1.00 93.44 88 GLY A C 1
ATOM 714 O O . GLY A 1 88 ? 3.886 -3.164 -12.993 1.00 93.44 88 GLY A O 1
ATOM 715 N N . VAL A 1 89 ? 1.779 -2.900 -12.240 1.00 93.56 89 VAL A N 1
ATOM 716 C CA . VAL A 1 89 ? 1.067 -3.660 -13.280 1.00 93.56 89 VAL A CA 1
ATOM 717 C C . VAL A 1 89 ? -0.178 -2.882 -13.704 1.00 93.56 89 VAL A C 1
ATOM 719 O O . VAL A 1 89 ? -0.779 -2.226 -12.859 1.00 93.56 89 VAL A O 1
ATOM 722 N N . PRO A 1 90 ? -0.583 -2.913 -14.981 1.00 93.25 90 PRO A N 1
ATOM 723 C CA . PRO A 1 90 ? -1.788 -2.213 -15.414 1.00 93.25 90 PRO A CA 1
ATOM 724 C C . PRO A 1 90 ? -3.060 -2.883 -14.878 1.00 93.25 90 PRO A C 1
ATOM 726 O O . PRO A 1 90 ? -3.113 -4.105 -14.721 1.00 93.25 90 PRO A O 1
ATOM 729 N N . SER A 1 91 ? -4.113 -2.089 -14.684 1.00 93.62 91 SER A N 1
ATOM 730 C CA . SER A 1 91 ? -5.456 -2.607 -14.427 1.00 93.62 91 SER A CA 1
ATOM 731 C C . SER A 1 91 ? -5.928 -3.466 -15.605 1.00 93.62 91 SER A C 1
ATOM 733 O O . SER A 1 91 ? -5.835 -3.027 -16.762 1.00 93.62 91 SER A O 1
ATOM 735 N N . PRO A 1 92 ? -6.529 -4.646 -15.361 1.00 91.75 92 PRO A N 1
ATOM 736 C CA . PRO A 1 92 ? -7.118 -5.435 -16.437 1.00 91.75 92 PRO A CA 1
ATOM 737 C C . PRO A 1 92 ? -8.271 -4.722 -17.166 1.00 91.75 92 PRO A C 1
ATOM 739 O O . PRO A 1 92 ? -8.558 -5.071 -18.313 1.00 91.75 92 PRO A O 1
ATOM 742 N N . HIS A 1 93 ? -8.884 -3.684 -16.577 1.00 91.12 93 HIS A N 1
ATOM 743 C CA . HIS A 1 93 ? -9.882 -2.846 -17.258 1.00 91.12 93 HIS A CA 1
ATOM 744 C C . HIS A 1 93 ? -9.325 -2.124 -18.495 1.00 91.12 93 HIS A C 1
ATOM 746 O O . HIS A 1 93 ? -10.084 -1.784 -19.401 1.00 91.12 93 HIS A O 1
ATOM 752 N N . LEU A 1 94 ? -8.004 -1.939 -18.582 1.00 90.31 94 LEU A N 1
ATOM 753 C CA . LEU A 1 94 ? -7.342 -1.333 -19.740 1.00 90.31 94 LEU A CA 1
ATOM 754 C C . LEU A 1 94 ? -7.164 -2.307 -20.919 1.00 90.31 94 LEU A C 1
ATOM 756 O O . LEU A 1 94 ? -6.643 -1.916 -21.965 1.00 90.31 94 LEU A O 1
ATOM 760 N N . GLY A 1 95 ? -7.545 -3.581 -20.763 1.00 86.38 95 GLY A N 1
ATOM 761 C CA . GLY A 1 95 ? -7.414 -4.614 -21.797 1.00 86.38 95 GLY A CA 1
ATOM 762 C C . GLY A 1 95 ? -5.971 -5.043 -22.093 1.00 86.38 95 GLY A C 1
ATOM 763 O O . GLY A 1 95 ? -5.743 -5.871 -22.973 1.00 86.38 95 GLY A O 1
ATOM 764 N N . LYS A 1 96 ? -4.989 -4.507 -21.360 1.00 77.56 96 LYS A N 1
ATOM 765 C CA . LYS A 1 96 ? -3.570 -4.865 -21.445 1.00 77.56 96 LYS A CA 1
ATOM 766 C C . LYS A 1 96 ? -3.150 -5.492 -20.123 1.00 77.56 96 LYS A C 1
ATOM 768 O O . LYS A 1 96 ? -3.008 -4.785 -19.141 1.00 77.56 96 LYS A O 1
ATOM 773 N N . LEU A 1 97 ? -2.943 -6.808 -20.100 1.00 71.94 97 LEU A N 1
ATOM 774 C CA . LEU A 1 97 ? -2.562 -7.529 -18.873 1.00 71.94 97 LEU A CA 1
ATOM 775 C C . LEU A 1 97 ? -1.077 -7.372 -18.512 1.00 71.94 97 LEU A C 1
ATOM 777 O O . LEU A 1 97 ? -0.673 -7.677 -17.394 1.00 71.94 97 LEU A O 1
ATOM 781 N N . GLN A 1 98 ? -0.252 -6.922 -19.458 1.00 78.50 98 GLN A N 1
ATOM 782 C CA . GLN A 1 98 ? 1.165 -6.650 -19.250 1.00 78.50 98 GLN A CA 1
ATOM 783 C C . GLN A 1 98 ? 1.521 -5.357 -19.977 1.00 78.50 98 GLN A C 1
ATOM 785 O O . GLN A 1 98 ? 1.363 -5.262 -21.195 1.00 78.50 98 GLN A O 1
ATOM 790 N N . ASP A 1 99 ? 1.998 -4.368 -19.227 1.00 84.38 99 ASP A N 1
ATOM 791 C CA . ASP A 1 99 ? 2.528 -3.122 -19.769 1.00 84.38 99 ASP A CA 1
ATOM 792 C C . ASP A 1 99 ? 3.797 -2.748 -18.991 1.00 84.38 99 ASP A C 1
ATOM 794 O O . ASP A 1 99 ? 3.705 -2.390 -17.815 1.00 84.38 99 ASP A O 1
ATOM 798 N N . PRO A 1 100 ? 4.992 -2.836 -19.604 1.00 82.38 100 PRO A N 1
ATOM 799 C CA . PRO A 1 100 ? 6.236 -2.416 -18.965 1.00 82.38 100 PRO A CA 1
ATOM 800 C C . PRO A 1 100 ? 6.218 -0.957 -18.487 1.00 82.38 100 PRO A C 1
ATOM 802 O O . PRO A 1 100 ? 6.944 -0.619 -17.555 1.00 82.38 100 PRO A O 1
ATOM 805 N N . GLN A 1 101 ? 5.379 -0.102 -19.085 1.00 89.38 101 GLN A N 1
ATOM 806 C CA . GLN A 1 10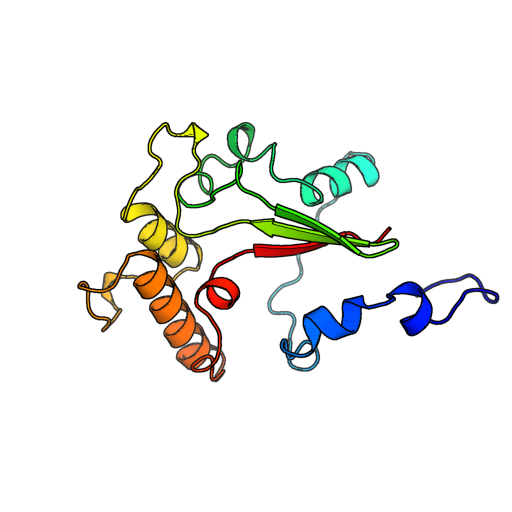1 ? 5.239 1.299 -18.685 1.00 89.38 101 GLN A CA 1
ATOM 807 C C . GLN A 1 101 ? 4.516 1.469 -17.347 1.00 89.38 101 GLN A C 1
ATOM 809 O O . GLN A 1 101 ? 4.662 2.513 -16.722 1.00 89.38 101 GLN A O 1
ATOM 814 N N . ALA A 1 102 ? 3.788 0.457 -16.862 1.00 93.50 102 ALA A N 1
ATOM 815 C CA . ALA A 1 102 ? 3.138 0.510 -15.554 1.00 93.50 102 ALA A CA 1
ATOM 816 C C . ALA A 1 102 ? 4.156 0.722 -14.422 1.00 93.50 102 ALA A C 1
ATOM 818 O O . ALA A 1 102 ? 3.950 1.543 -13.534 1.00 93.50 102 ALA A O 1
ATOM 819 N N . ALA A 1 103 ? 5.290 0.022 -14.478 1.00 93.31 103 ALA A N 1
ATOM 820 C 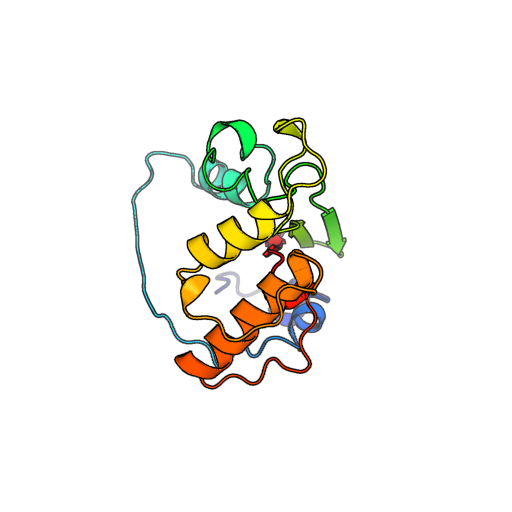CA . ALA A 1 103 ? 6.358 0.172 -13.495 1.00 93.31 103 ALA A CA 1
ATOM 821 C C . ALA A 1 103 ? 7.004 1.568 -13.538 1.00 93.31 103 ALA A C 1
ATOM 823 O O . ALA A 1 103 ? 7.320 2.125 -12.491 1.00 93.31 103 ALA A O 1
ATOM 824 N N . ILE A 1 104 ? 7.153 2.147 -14.736 1.00 93.19 104 ILE A N 1
ATOM 825 C CA . ILE A 1 104 ? 7.670 3.511 -14.911 1.00 93.19 104 ILE A CA 1
ATOM 826 C C . ILE A 1 104 ? 6.672 4.544 -14.377 1.00 93.19 104 ILE A C 1
ATOM 828 O O . ILE A 1 104 ? 7.041 5.396 -13.577 1.00 93.19 104 ILE A O 1
ATOM 832 N N . GLY A 1 105 ? 5.393 4.416 -14.734 1.00 93.94 105 GLY A N 1
ATOM 833 C CA . GLY A 1 105 ? 4.348 5.313 -14.243 1.00 93.94 105 GLY A CA 1
ATOM 834 C C . GLY A 1 105 ? 4.207 5.289 -12.719 1.00 93.94 105 GLY A C 1
ATOM 835 O O . GLY A 1 105 ? 3.921 6.321 -12.118 1.00 93.94 105 GLY A O 1
ATOM 836 N N . LEU A 1 106 ? 4.459 4.139 -12.082 1.00 95.12 106 LEU A N 1
ATOM 837 C CA . LEU A 1 106 ? 4.503 4.035 -10.625 1.00 95.12 106 LEU A CA 1
ATOM 838 C C . LEU A 1 106 ? 5.640 4.866 -10.017 1.00 95.12 106 LEU A C 1
ATOM 840 O O . LEU A 1 106 ? 5.398 5.647 -9.100 1.00 95.12 106 LEU A O 1
ATOM 844 N N . ILE A 1 107 ? 6.875 4.711 -10.500 1.00 94.75 107 ILE A N 1
ATOM 845 C CA . ILE A 1 107 ? 8.013 5.439 -9.915 1.00 94.75 107 ILE A CA 1
ATOM 846 C C . ILE A 1 107 ? 7.909 6.948 -10.172 1.00 94.75 107 ILE A C 1
ATOM 848 O O . ILE A 1 107 ? 8.199 7.732 -9.271 1.00 94.75 107 ILE A O 1
ATOM 852 N N . GLU A 1 108 ? 7.386 7.362 -11.330 1.00 94.44 108 GLU A N 1
ATOM 853 C CA . GLU A 1 108 ? 7.074 8.768 -11.614 1.00 94.44 108 GLU A CA 1
ATOM 854 C C . GLU A 1 108 ? 6.004 9.312 -10.659 1.00 94.44 108 GLU A C 1
ATOM 856 O O . GLU A 1 108 ? 6.129 10.431 -10.162 1.00 94.44 108 GLU A O 1
ATOM 861 N N . PHE A 1 109 ? 4.973 8.517 -10.349 1.00 93.38 109 PHE A N 1
ATOM 862 C CA . PHE A 1 109 ? 3.936 8.881 -9.380 1.00 93.38 109 PHE A CA 1
ATOM 863 C C . PHE A 1 109 ? 4.486 9.039 -7.954 1.00 93.38 109 PHE A C 1
ATOM 865 O O . PHE A 1 109 ? 4.042 9.925 -7.225 1.00 93.38 109 PHE A O 1
ATOM 872 N N . ILE A 1 110 ? 5.485 8.236 -7.571 1.00 90.81 110 ILE A N 1
ATOM 873 C CA . ILE A 1 110 ? 6.228 8.381 -6.304 1.00 90.81 110 ILE A CA 1
ATOM 874 C C . ILE A 1 110 ? 7.112 9.650 -6.312 1.00 90.81 110 ILE A C 1
ATOM 876 O O . ILE A 1 110 ? 7.540 10.117 -5.257 1.00 90.81 110 ILE A O 1
ATOM 880 N N . GLY A 1 111 ? 7.345 10.254 -7.481 1.00 92.56 111 GLY A N 1
ATOM 881 C CA . GLY A 1 111 ? 8.182 11.442 -7.659 1.00 92.56 111 GLY A CA 1
ATOM 882 C C . GLY A 1 111 ? 9.632 11.127 -8.031 1.00 92.56 111 GLY A C 1
ATOM 883 O O . GLY A 1 111 ? 10.492 12.004 -7.943 1.00 92.56 111 GLY A O 1
ATOM 884 N N . ILE A 1 112 ? 9.917 9.890 -8.442 1.00 94.62 112 ILE A N 1
ATOM 885 C CA . ILE A 1 112 ? 11.241 9.452 -8.881 1.00 94.62 112 ILE A CA 1
ATOM 886 C C . ILE A 1 112 ? 11.376 9.712 -10.381 1.00 94.62 112 ILE A C 1
ATOM 888 O O . ILE A 1 112 ? 10.554 9.277 -11.183 1.00 94.62 112 ILE A O 1
ATOM 892 N N . ASP A 1 113 ? 12.450 10.400 -10.759 1.00 92.50 113 ASP A N 1
ATOM 893 C CA . ASP A 1 113 ? 12.789 10.679 -12.152 1.00 92.50 113 ASP A CA 1
ATOM 894 C C . ASP A 1 113 ? 13.600 9.510 -12.749 1.00 92.50 113 ASP A C 1
ATOM 896 O O . ASP A 1 113 ? 14.763 9.322 -12.365 1.00 92.50 113 ASP A O 1
ATOM 900 N N . PRO A 1 114 ? 13.030 8.720 -13.680 1.00 88.31 114 PRO A N 1
ATOM 901 C CA . PRO A 1 114 ? 13.688 7.533 -14.214 1.00 88.31 114 PRO A CA 1
ATOM 902 C C . PRO A 1 114 ? 14.965 7.841 -15.005 1.00 88.31 114 PRO A C 1
ATOM 904 O O . PRO A 1 114 ? 15.829 6.970 -15.121 1.00 88.31 114 PRO A O 1
ATOM 907 N N . GLU A 1 115 ? 15.129 9.058 -15.535 1.00 88.44 115 GLU A N 1
ATOM 908 C CA . GLU A 1 115 ? 16.327 9.440 -16.293 1.00 88.44 115 GLU A CA 1
ATOM 909 C C . GLU A 1 115 ? 17.556 9.627 -15.394 1.00 88.44 115 GLU A C 1
ATOM 911 O O . GLU A 1 115 ? 18.691 9.524 -15.863 1.00 88.44 115 GLU A O 1
ATOM 916 N N . LYS A 1 116 ? 17.343 9.861 -14.094 1.00 88.44 116 LYS A N 1
ATOM 917 C CA . LYS A 1 116 ? 18.414 10.042 -13.102 1.00 88.44 116 LYS A CA 1
ATOM 918 C C . LYS A 1 116 ? 18.873 8.733 -12.459 1.00 88.44 116 LYS A C 1
ATOM 920 O O . LYS A 1 116 ? 19.879 8.729 -11.749 1.00 88.44 116 LYS A O 1
ATOM 925 N N . LEU A 1 117 ? 18.159 7.632 -12.694 1.00 88.69 117 LEU A N 1
ATOM 926 C CA . LEU A 1 117 ? 18.450 6.339 -12.082 1.00 88.69 117 LEU A CA 1
ATOM 927 C C . LEU A 1 117 ? 19.607 5.627 -12.787 1.00 88.69 117 LEU A C 1
ATOM 929 O O . LEU A 1 117 ? 19.625 5.470 -14.008 1.00 88.69 117 LEU A O 1
ATOM 933 N N . GLN A 1 118 ? 20.544 5.107 -11.995 1.00 88.56 118 GLN A N 1
ATOM 934 C CA . GLN A 1 118 ? 21.660 4.282 -12.467 1.00 88.56 118 GLN A CA 1
ATOM 935 C C . GLN A 1 118 ? 21.372 2.794 -12.221 1.00 88.56 118 GLN A C 1
ATOM 937 O O . GLN A 1 118 ? 22.131 2.094 -11.557 1.00 88.56 118 GLN A O 1
ATOM 942 N N . ILE A 1 119 ? 20.238 2.315 -12.739 1.00 88.00 119 ILE A N 1
ATOM 943 C CA . ILE A 1 119 ? 19.765 0.931 -12.580 1.00 88.00 119 ILE A CA 1
ATOM 944 C C . ILE A 1 119 ? 19.776 0.239 -13.946 1.00 88.00 119 ILE A C 1
ATOM 946 O O . ILE A 1 119 ? 19.439 0.849 -14.965 1.00 88.00 119 ILE A O 1
ATOM 950 N N . SER A 1 120 ? 20.150 -1.044 -13.981 1.00 86.12 120 SER A N 1
ATOM 951 C CA . SER A 1 120 ? 20.122 -1.828 -15.220 1.00 86.12 120 SER A CA 1
ATOM 952 C C . SER A 1 120 ? 18.708 -1.901 -15.803 1.00 86.12 120 SER A C 1
ATOM 954 O O . SER A 1 120 ? 17.758 -2.303 -15.132 1.00 86.12 120 SER A O 1
ATOM 956 N N . LYS A 1 121 ? 18.577 -1.576 -17.094 1.00 78.81 121 LYS A N 1
ATOM 957 C CA . LYS A 1 121 ? 17.309 -1.676 -17.838 1.00 78.81 121 LYS A CA 1
ATOM 958 C C . LYS A 1 121 ? 16.953 -3.111 -18.246 1.00 78.81 121 LYS A C 1
ATOM 960 O O . LYS A 1 121 ? 15.883 -3.333 -18.799 1.00 78.81 121 LYS A O 1
ATOM 965 N N . GLU A 1 122 ? 17.832 -4.077 -17.987 1.00 88.12 122 GLU A N 1
ATOM 966 C CA . GLU A 1 122 ? 17.607 -5.500 -18.288 1.00 88.12 122 GLU A CA 1
ATOM 967 C C . GLU A 1 122 ? 16.739 -6.198 -17.226 1.00 88.12 122 GLU A C 1
ATOM 969 O O . GLU A 1 122 ? 16.300 -7.334 -17.412 1.00 88.12 122 GLU A O 1
ATOM 974 N N . MET A 1 123 ? 16.477 -5.522 -16.104 1.00 90.31 123 MET A N 1
ATOM 975 C CA . MET A 1 123 ? 15.599 -6.016 -15.050 1.00 90.31 123 MET A CA 1
ATOM 976 C C . MET A 1 123 ? 14.151 -6.136 -15.538 1.00 90.31 123 MET A C 1
ATOM 978 O O . MET A 1 123 ? 13.681 -5.384 -16.394 1.00 90.31 123 MET A O 1
ATOM 982 N N . LYS A 1 124 ? 13.395 -7.059 -14.935 1.00 92.50 124 LYS A N 1
ATOM 983 C CA . LYS A 1 124 ? 11.939 -7.094 -15.125 1.00 92.50 124 LYS A CA 1
ATOM 984 C C . LYS A 1 124 ? 11.330 -5.765 -14.645 1.00 92.50 124 LYS A C 1
ATOM 986 O O . LYS A 1 124 ? 11.791 -5.255 -13.625 1.00 92.50 124 LYS A O 1
ATOM 991 N N . PRO A 1 125 ? 10.261 -5.247 -15.282 1.00 92.50 125 PRO A N 1
ATOM 992 C CA . PRO A 1 125 ? 9.724 -3.918 -14.969 1.00 92.50 125 PRO A CA 1
ATOM 993 C C . PRO A 1 125 ? 9.435 -3.683 -13.480 1.00 92.50 125 PRO A C 1
ATOM 995 O O . PRO A 1 125 ? 9.884 -2.692 -12.917 1.00 92.50 125 PRO A O 1
ATOM 998 N N . ARG A 1 126 ? 8.763 -4.624 -12.801 1.00 93.81 126 ARG A N 1
ATOM 999 C CA . ARG A 1 126 ? 8.509 -4.508 -11.354 1.00 93.81 126 ARG A CA 1
ATOM 1000 C C . ARG A 1 126 ? 9.786 -4.527 -10.512 1.00 93.81 126 ARG A C 1
ATOM 1002 O O . ARG A 1 126 ? 9.900 -3.728 -9.598 1.00 93.81 126 ARG A O 1
ATOM 1009 N N . ALA A 1 127 ? 10.753 -5.381 -10.841 1.00 94.88 127 ALA A N 1
ATOM 1010 C CA . ALA A 1 127 ? 12.024 -5.425 -10.116 1.00 94.88 127 ALA A CA 1
ATOM 1011 C C . ALA A 1 127 ? 12.809 -4.110 -10.277 1.00 94.88 127 ALA A C 1
ATOM 1013 O O . ALA A 1 127 ? 13.418 -3.633 -9.326 1.00 94.88 127 ALA A O 1
ATOM 1014 N N . TYR A 1 128 ? 12.747 -3.493 -11.464 1.00 94.69 128 TYR A N 1
ATOM 1015 C CA . TYR A 1 128 ? 13.308 -2.162 -11.704 1.00 94.69 128 TYR A CA 1
ATOM 1016 C C . TYR A 1 128 ? 12.636 -1.094 -10.830 1.00 94.69 128 TYR A C 1
ATOM 1018 O O . TYR A 1 128 ? 13.329 -0.313 -10.185 1.00 94.69 128 TYR A O 1
ATOM 1026 N N . ALA A 1 129 ? 11.298 -1.079 -10.765 1.00 95.25 129 ALA A N 1
ATOM 1027 C CA . ALA A 1 129 ? 10.572 -0.139 -9.910 1.00 95.25 129 ALA A CA 1
ATOM 1028 C C . ALA A 1 129 ? 10.886 -0.344 -8.422 1.00 95.25 129 ALA A C 1
ATOM 1030 O O . ALA A 1 129 ? 11.099 0.632 -7.710 1.00 95.25 129 ALA A O 1
ATOM 1031 N N . ALA A 1 130 ? 10.962 -1.595 -7.956 1.00 96.12 130 ALA A N 1
ATOM 1032 C CA . ALA A 1 130 ? 11.310 -1.896 -6.569 1.00 96.12 130 ALA A CA 1
ATOM 1033 C C . ALA A 1 130 ? 12.710 -1.376 -6.227 1.00 96.12 130 ALA A C 1
ATOM 1035 O O . ALA A 1 130 ? 12.891 -0.719 -5.204 1.00 96.12 130 ALA A O 1
ATOM 1036 N N . GLU A 1 131 ? 13.682 -1.604 -7.111 1.00 96.00 131 GLU A N 1
ATOM 1037 C CA . GLU A 1 131 ? 15.046 -1.109 -6.931 1.00 96.00 131 GLU A CA 1
ATOM 1038 C C . GLU A 1 131 ? 15.121 0.423 -6.943 1.00 96.00 131 GLU A C 1
ATOM 1040 O O . GLU A 1 131 ? 15.802 1.013 -6.105 1.00 96.00 131 GLU A O 1
ATOM 1045 N N . ALA A 1 132 ? 14.364 1.082 -7.822 1.00 95.38 132 ALA A N 1
ATOM 1046 C CA . ALA A 1 132 ? 14.251 2.537 -7.833 1.00 95.38 132 ALA A CA 1
ATOM 1047 C C . ALA A 1 132 ? 13.716 3.078 -6.498 1.00 95.38 132 ALA A C 1
ATOM 1049 O O . ALA A 1 132 ? 14.297 4.005 -5.930 1.00 95.38 132 ALA A O 1
ATOM 1050 N N . THR A 1 133 ? 12.652 2.473 -5.961 1.00 95.50 133 THR A N 1
ATOM 1051 C CA . THR A 1 133 ? 12.079 2.865 -4.667 1.00 95.50 133 THR A CA 1
ATOM 1052 C C . THR A 1 133 ? 13.049 2.604 -3.511 1.00 95.50 133 THR A C 1
ATOM 1054 O O . THR A 1 133 ? 13.173 3.453 -2.628 1.00 95.50 133 THR A O 1
ATOM 1057 N N . ARG A 1 134 ? 13.799 1.487 -3.519 1.00 94.88 134 ARG A N 1
ATOM 1058 C CA . ARG A 1 134 ? 14.837 1.217 -2.502 1.00 94.88 134 ARG A CA 1
ATO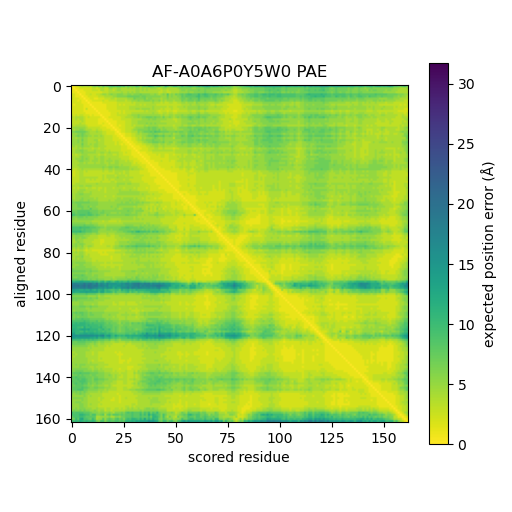M 1059 C C . ARG A 1 134 ? 15.911 2.295 -2.499 1.00 94.88 134 ARG A C 1
ATOM 1061 O O . ARG A 1 134 ? 16.229 2.829 -1.440 1.00 94.88 134 ARG A O 1
ATOM 1068 N N . GLN A 1 135 ? 16.450 2.632 -3.671 1.00 93.44 135 GLN A N 1
ATOM 1069 C CA . GLN A 1 135 ? 17.461 3.684 -3.789 1.00 93.44 135 GLN A CA 1
ATOM 1070 C C . GLN A 1 135 ? 16.909 5.037 -3.339 1.00 93.44 135 GLN A C 1
ATOM 1072 O O . GLN A 1 135 ? 17.599 5.771 -2.635 1.00 93.44 135 GLN A O 1
ATOM 1077 N N . TYR A 1 136 ? 15.652 5.339 -3.674 1.00 93.50 136 TYR A N 1
ATOM 1078 C CA . TYR A 1 136 ? 14.984 6.553 -3.220 1.00 93.50 136 TYR A CA 1
ATOM 1079 C C . TYR A 1 136 ? 14.880 6.624 -1.688 1.00 93.50 136 TYR A C 1
ATOM 1081 O O . TYR A 1 136 ? 15.268 7.639 -1.107 1.00 93.50 136 TYR A O 1
ATOM 1089 N N . PHE A 1 137 ? 14.423 5.563 -1.013 1.00 92.31 137 PHE A N 1
ATOM 1090 C CA . PHE A 1 137 ? 14.348 5.535 0.454 1.00 92.31 137 PHE A CA 1
ATOM 1091 C C . PHE A 1 137 ? 15.723 5.576 1.116 1.00 92.31 137 PHE A C 1
ATOM 1093 O O . PHE A 1 137 ? 15.899 6.300 2.092 1.00 92.31 137 PHE A O 1
ATOM 1100 N N . ASN A 1 138 ? 16.715 4.886 0.559 1.00 91.81 138 ASN A N 1
ATOM 1101 C CA . ASN A 1 138 ? 18.072 4.942 1.084 1.00 91.81 138 ASN A CA 1
ATOM 1102 C C . ASN A 1 138 ? 18.665 6.358 1.006 1.00 91.81 138 ASN A C 1
ATOM 1104 O O . ASN A 1 138 ? 19.226 6.845 1.981 1.00 91.81 138 ASN A O 1
ATOM 1108 N N . GLN A 1 139 ? 18.483 7.049 -0.122 1.00 90.75 139 GLN A N 1
ATOM 1109 C CA . GLN A 1 139 ? 19.048 8.383 -0.344 1.00 90.75 139 GLN A CA 1
ATOM 1110 C C . GLN A 1 139 ? 18.319 9.498 0.414 1.00 90.75 139 GLN A C 1
ATOM 1112 O O . GLN A 1 139 ? 18.955 10.470 0.810 1.00 90.75 139 GLN A O 1
ATOM 1117 N N . ASN A 1 140 ? 16.995 9.394 0.577 1.00 90.12 140 ASN A N 1
ATOM 1118 C CA . ASN A 1 140 ? 16.178 10.482 1.131 1.00 90.12 140 ASN A CA 1
ATOM 1119 C C . ASN A 1 140 ? 15.770 10.262 2.591 1.00 90.12 140 ASN A C 1
ATOM 1121 O O . ASN A 1 140 ? 15.446 11.232 3.272 1.00 90.12 140 ASN A O 1
ATOM 1125 N N . LEU A 1 141 ? 15.742 9.010 3.058 1.00 88.88 141 LEU A N 1
ATOM 1126 C CA . LEU A 1 141 ? 15.297 8.639 4.405 1.00 88.88 141 LEU A CA 1
ATOM 1127 C C . LEU A 1 141 ? 16.357 7.855 5.194 1.00 88.88 141 LEU A C 1
ATOM 1129 O O . LEU A 1 141 ? 16.090 7.494 6.334 1.00 88.88 141 LEU A O 1
ATOM 1133 N N . GLU A 1 142 ? 17.529 7.585 4.606 1.00 89.88 142 GLU A N 1
ATOM 1134 C CA . GLU A 1 142 ? 18.618 6.808 5.226 1.00 89.88 142 GLU A CA 1
ATOM 1135 C C . GLU A 1 142 ? 18.187 5.395 5.669 1.00 89.88 142 GLU A C 1
ATOM 1137 O O . GLU A 1 142 ? 18.754 4.807 6.589 1.00 89.88 142 GLU A O 1
ATOM 1142 N N . LEU A 1 143 ? 17.186 4.822 4.989 1.00 89.81 143 LEU A N 1
ATOM 1143 C CA . LEU A 1 143 ? 16.670 3.484 5.276 1.00 89.81 143 LEU A CA 1
ATOM 1144 C C . LEU A 1 143 ? 17.378 2.424 4.423 1.00 89.81 143 LEU A C 1
ATOM 1146 O O . LEU A 1 143 ? 17.486 2.548 3.200 1.00 89.81 143 LEU A O 1
ATOM 1150 N N . ASP A 1 144 ? 17.844 1.349 5.060 1.00 90.38 144 ASP A N 1
ATOM 1151 C CA . ASP A 1 144 ? 18.320 0.160 4.352 1.00 90.38 144 ASP A CA 1
ATOM 1152 C C . ASP A 1 144 ? 17.142 -0.770 4.042 1.00 90.38 144 ASP A C 1
ATOM 1154 O O . ASP A 1 144 ? 16.608 -1.453 4.915 1.00 90.38 144 ASP A O 1
ATOM 1158 N N . CYS A 1 145 ? 16.739 -0.793 2.773 1.00 92.25 145 CYS A N 1
ATOM 1159 C CA . CYS A 1 145 ? 15.678 -1.661 2.269 1.00 92.25 145 CYS A CA 1
ATOM 1160 C C . CYS A 1 145 ? 16.222 -2.847 1.450 1.00 92.25 145 CYS A C 1
ATOM 1162 O O . CYS A 1 145 ? 15.471 -3.460 0.692 1.00 92.25 145 CYS A O 1
ATOM 1164 N N . SER A 1 146 ? 17.515 -3.177 1.558 1.00 91.25 146 SER A N 1
ATOM 1165 C CA . SER A 1 146 ? 18.150 -4.239 0.759 1.00 91.25 146 SER A CA 1
ATOM 1166 C C . SER A 1 146 ? 17.553 -5.631 0.999 1.00 91.25 146 SER A C 1
ATOM 1168 O O . SER A 1 146 ? 17.496 -6.445 0.079 1.00 91.25 146 SER A O 1
ATOM 1170 N N . ALA A 1 147 ? 17.067 -5.889 2.215 1.00 91.25 147 ALA A N 1
ATOM 1171 C CA . ALA A 1 147 ? 16.404 -7.137 2.589 1.00 91.25 147 ALA A CA 1
ATOM 1172 C C . ALA A 1 147 ? 14.884 -7.141 2.326 1.00 91.25 147 ALA A C 1
ATOM 1174 O O . ALA A 1 147 ? 14.243 -8.175 2.505 1.00 91.25 147 ALA A O 1
ATOM 1175 N N . VAL A 1 148 ? 14.304 -6.007 1.912 1.00 92.75 148 VAL A N 1
ATOM 1176 C CA . VAL A 1 148 ? 12.856 -5.846 1.716 1.00 92.75 148 VAL A CA 1
ATOM 1177 C C . VAL A 1 148 ? 12.453 -6.344 0.326 1.00 92.75 148 VAL A C 1
ATOM 1179 O O . VAL A 1 148 ? 13.075 -6.003 -0.693 1.00 92.75 148 VAL A O 1
ATOM 1182 N N . SER A 1 149 ? 11.403 -7.165 0.271 1.00 94.19 149 SER A N 1
ATOM 1183 C CA . SER A 1 149 ? 10.951 -7.791 -0.972 1.00 94.19 149 SER A CA 1
ATOM 1184 C C . SER A 1 149 ? 10.396 -6.776 -1.977 1.00 94.19 149 SER A C 1
ATOM 1186 O O . SER A 1 149 ? 9.925 -5.700 -1.615 1.00 94.19 149 SER A O 1
ATOM 1188 N N . ASP A 1 150 ? 10.391 -7.131 -3.266 1.00 95.50 150 ASP A N 1
ATOM 1189 C CA . ASP A 1 150 ? 9.793 -6.289 -4.315 1.00 95.50 150 ASP A CA 1
ATOM 1190 C C . ASP A 1 150 ? 8.307 -5.981 -4.051 1.00 95.50 150 ASP A C 1
ATOM 1192 O O . ASP A 1 150 ? 7.825 -4.913 -4.414 1.00 95.50 150 ASP A O 1
ATOM 1196 N N . THR A 1 151 ? 7.573 -6.913 -3.437 1.00 93.06 151 THR A N 1
ATOM 1197 C CA . THR A 1 151 ? 6.170 -6.715 -3.042 1.00 93.06 151 THR A CA 1
ATOM 1198 C C . THR A 1 151 ? 6.062 -5.653 -1.962 1.00 93.06 151 THR A C 1
ATOM 1200 O O . THR A 1 151 ? 5.302 -4.709 -2.126 1.00 93.06 151 THR A O 1
ATOM 1203 N N . GLU A 1 152 ? 6.844 -5.749 -0.890 1.00 92.06 152 GLU A N 1
ATOM 1204 C CA . GLU A 1 152 ? 6.796 -4.773 0.208 1.00 92.06 152 GLU A CA 1
ATOM 1205 C C . GLU A 1 152 ? 7.257 -3.377 -0.220 1.00 92.06 152 GLU A C 1
ATOM 1207 O O . GLU A 1 152 ? 6.804 -2.381 0.336 1.00 92.06 152 GLU A O 1
ATOM 1212 N N . MET A 1 153 ? 8.128 -3.295 -1.229 1.00 93.88 153 MET A N 1
ATOM 1213 C CA . MET A 1 153 ? 8.575 -2.021 -1.789 1.00 93.88 153 MET A CA 1
ATOM 1214 C C . MET A 1 153 ? 7.531 -1.324 -2.668 1.00 93.88 153 MET A C 1
ATOM 1216 O O . MET A 1 153 ? 7.654 -0.121 -2.897 1.00 93.88 153 MET A O 1
ATOM 1220 N N . LEU A 1 154 ? 6.560 -2.060 -3.216 1.00 94.81 154 LEU A N 1
ATOM 1221 C CA . LEU A 1 154 ? 5.676 -1.556 -4.272 1.00 94.81 154 LEU A CA 1
ATOM 1222 C C . LEU A 1 154 ? 4.195 -1.635 -3.926 1.00 94.81 154 LEU A C 1
ATOM 1224 O O . LEU A 1 154 ? 3.456 -0.692 -4.201 1.00 94.81 154 LEU A O 1
ATOM 1228 N N . ASP A 1 155 ? 3.755 -2.778 -3.414 1.00 94.19 155 ASP A N 1
ATOM 1229 C CA . ASP A 1 155 ? 2.347 -3.114 -3.303 1.00 94.19 155 ASP A CA 1
ATOM 1230 C C . ASP A 1 155 ? 1.714 -2.427 -2.094 1.00 94.19 155 ASP A C 1
ATOM 1232 O O . ASP A 1 155 ? 2.287 -2.321 -1.007 1.00 94.19 155 ASP A O 1
ATOM 1236 N N . LEU A 1 156 ? 0.479 -1.976 -2.286 1.00 90.38 156 LEU A N 1
ATOM 1237 C CA . LEU A 1 156 ? -0.286 -1.354 -1.224 1.00 90.38 156 LEU A CA 1
ATOM 1238 C C . LEU A 1 156 ? -0.869 -2.448 -0.328 1.00 90.38 156 LEU A C 1
ATOM 1240 O O . LEU A 1 156 ? -1.663 -3.269 -0.787 1.00 90.38 156 LEU A O 1
ATOM 1244 N N . THR A 1 157 ? -0.510 -2.418 0.954 1.00 88.06 157 THR A N 1
ATOM 1245 C CA . THR A 1 157 ? -1.085 -3.285 1.989 1.00 88.06 157 THR A CA 1
ATOM 1246 C C . THR A 1 157 ? -1.742 -2.428 3.063 1.00 88.06 157 THR A C 1
ATOM 1248 O O . THR A 1 157 ? -1.083 -1.572 3.652 1.00 88.06 157 THR A O 1
ATOM 1251 N N . TYR A 1 158 ? -3.024 -2.653 3.350 1.00 83.38 158 TYR A N 1
ATOM 1252 C CA . TYR A 1 158 ? -3.709 -1.990 4.462 1.00 83.38 158 TYR A CA 1
ATOM 1253 C C . TYR A 1 158 ? -4.647 -2.932 5.209 1.00 83.38 158 TYR A C 1
ATOM 1255 O O . TYR A 1 158 ? -5.065 -3.975 4.703 1.00 83.38 158 TYR A O 1
ATOM 1263 N N . LEU A 1 159 ? -4.952 -2.548 6.447 1.00 81.12 159 LEU A N 1
ATOM 1264 C CA . LEU A 1 159 ? -5.859 -3.269 7.323 1.00 81.12 159 LEU A CA 1
ATOM 1265 C C . LEU A 1 159 ? -7.214 -2.590 7.400 1.00 81.12 159 LEU A C 1
ATOM 1267 O O . LEU A 1 159 ? -7.321 -1.364 7.391 1.00 81.12 159 LEU A O 1
ATOM 1271 N N . ILE A 1 160 ? -8.2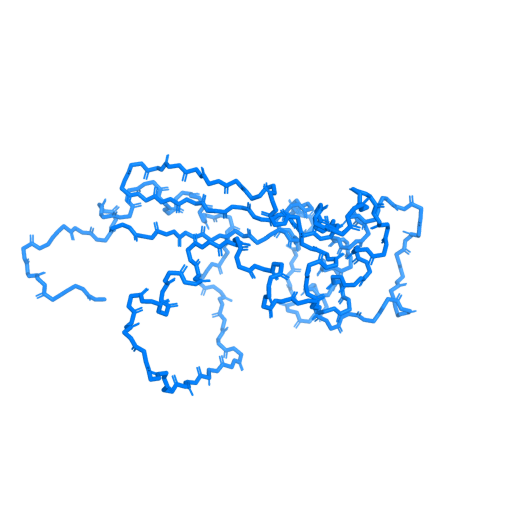26 -3.423 7.572 1.00 79.31 160 ILE A N 1
ATOM 1272 C CA . ILE A 1 160 ? -9.586 -3.026 7.885 1.00 79.31 160 ILE A CA 1
ATOM 1273 C C . ILE A 1 160 ? -9.872 -3.579 9.276 1.00 79.31 160 ILE A C 1
ATOM 1275 O O . ILE A 1 160 ? -9.995 -4.793 9.453 1.00 79.31 160 ILE A O 1
ATOM 1279 N N . LEU A 1 161 ? -9.918 -2.677 10.256 1.00 78.81 161 LEU A N 1
ATOM 1280 C CA . LEU A 1 161 ? -10.310 -3.002 11.624 1.00 78.81 161 LEU A CA 1
ATOM 1281 C C . LEU A 1 161 ? -11.834 -3.170 11.669 1.00 78.81 161 LEU A C 1
ATOM 1283 O O . LEU A 1 161 ? -12.557 -2.369 11.068 1.00 78.81 161 LEU A O 1
ATOM 1287 N N . GLY A 1 162 ? -12.279 -4.238 12.326 1.00 66.31 162 GLY A N 1
ATOM 1288 C CA . GLY A 1 162 ? -13.683 -4.640 12.454 1.00 66.31 162 GLY A CA 1
ATOM 1289 C C . GLY A 1 162 ? -14.313 -4.204 13.763 1.00 66.31 162 GLY A C 1
ATOM 1290 O O . GLY A 1 162 ? -13.557 -3.878 14.709 1.00 66.31 162 GLY A O 1
#

Sequence (162 aa):
MNFDQDCESLESYLENLPEHFQQFALQERFTAAHVAKVMPANWKVALEAFLEVYHLNATHPQIIKFTGDINAQTDIYGSHNRAIILFGVPSPHLGKLQDPQAAIGLIEFIGIDPEKLQISKEMKPRAYAAEATRQYFNQNLELDCSAVSDTEMLDLTYLILG

Nearest PDB structures (foldseek):
  6y9c-assembly1_A  TM=8.512E-01  e=5.835E-02  Acinetobacter baumannii
  6zgp-assembly3_G  TM=8.608E-01  e=6.636E-02  Acinetobacter baumannii
  6zgp-assembly2_E  TM=8.628E-01  e=1.184E-01  Acinetobacter baumannii
  6zgp-assembly1_B  TM=8.013E-01  e=1.741E-01  Acinetobacter baumannii

Mean predicted aligned error: 4.48 Å